Protein AF-A0A179BPP4-F1 (afdb_monomer_lite)

Structure (mmCIF, N/CA/C/O backbone):
data_AF-A0A179BPP4-F1
#
_entry.id   AF-A0A179BPP4-F1
#
loop_
_atom_site.group_PDB
_atom_site.id
_atom_site.type_symbol
_atom_site.label_atom_id
_atom_site.label_alt_id
_atom_site.label_comp_id
_atom_site.label_asym_id
_atom_site.label_entity_id
_atom_site.label_seq_id
_atom_site.pdbx_PDB_ins_code
_atom_site.Cartn_x
_atom_site.Cartn_y
_atom_site.Cartn_z
_atom_site.occupancy
_atom_site.B_iso_or_equiv
_atom_site.auth_seq_id
_atom_site.auth_comp_id
_atom_site.auth_asym_id
_atom_site.auth_atom_id
_atom_site.pdbx_PDB_model_num
ATOM 1 N N . MET A 1 1 ? 10.820 -10.004 -21.375 1.00 35.31 1 MET A N 1
ATOM 2 C CA . MET A 1 1 ? 11.797 -10.195 -20.283 1.00 35.31 1 MET A CA 1
ATOM 3 C C . MET A 1 1 ? 12.629 -8.922 -20.165 1.00 35.31 1 MET A C 1
ATOM 5 O O . MET A 1 1 ? 13.642 -8.802 -20.840 1.00 35.31 1 MET A O 1
ATOM 9 N N . ALA A 1 2 ? 12.156 -7.912 -19.433 1.00 43.47 2 ALA A N 1
ATOM 10 C CA . ALA A 1 2 ? 12.940 -6.697 -19.211 1.00 43.47 2 ALA A CA 1
ATOM 11 C C . ALA A 1 2 ? 13.883 -6.965 -18.030 1.00 43.47 2 ALA A C 1
ATOM 13 O O . ALA A 1 2 ? 13.414 -7.133 -16.910 1.00 43.47 2 ALA A O 1
ATOM 14 N N . GLY A 1 3 ? 15.188 -7.078 -18.287 1.00 47.22 3 GLY A N 1
ATOM 15 C CA . GLY A 1 3 ? 16.188 -7.258 -17.231 1.00 47.22 3 GLY A CA 1
ATOM 16 C C . GLY A 1 3 ? 16.130 -6.088 -16.255 1.00 47.22 3 GLY A C 1
ATOM 17 O O . GLY A 1 3 ? 16.031 -4.939 -16.691 1.00 47.22 3 GLY A O 1
ATOM 18 N N . ALA A 1 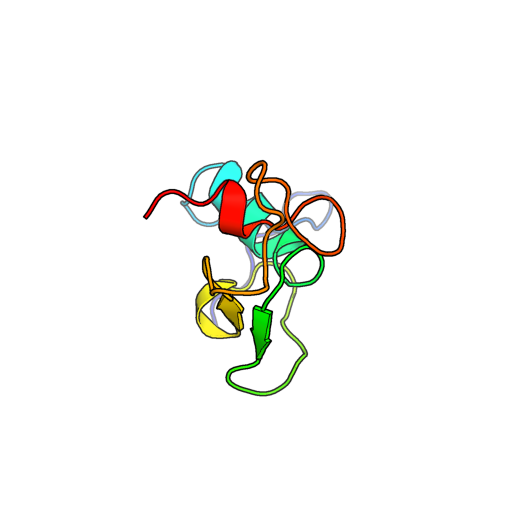4 ? 16.114 -6.372 -14.955 1.00 55.94 4 ALA A N 1
ATOM 19 C CA . ALA A 1 4 ? 16.219 -5.351 -13.924 1.00 55.94 4 ALA A CA 1
ATOM 20 C C . ALA A 1 4 ? 17.513 -4.554 -14.135 1.00 55.94 4 ALA A C 1
ATOM 22 O O . ALA A 1 4 ? 18.590 -5.145 -14.212 1.00 55.94 4 ALA A O 1
ATOM 23 N N . ASP A 1 5 ? 17.406 -3.231 -14.258 1.00 64.94 5 ASP A N 1
ATOM 24 C CA . ASP A 1 5 ? 18.585 -2.375 -14.173 1.00 64.94 5 ASP A CA 1
ATOM 25 C C . ASP A 1 5 ? 19.037 -2.456 -12.711 1.00 64.94 5 ASP A C 1
ATOM 27 O O . ASP A 1 5 ? 18.236 -2.199 -11.818 1.00 64.94 5 ASP A O 1
ATOM 31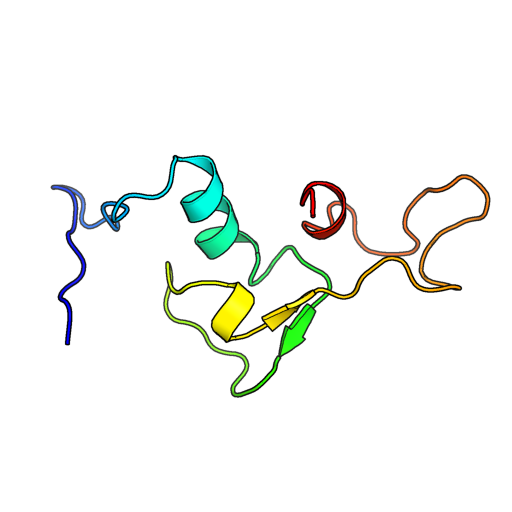 N N . LEU A 1 6 ? 20.260 -2.913 -12.449 1.00 68.75 6 LEU A N 1
ATOM 32 C CA . LEU A 1 6 ? 20.808 -3.028 -11.096 1.00 68.75 6 LEU A CA 1
ATOM 33 C C . LEU A 1 6 ? 21.882 -1.959 -10.899 1.00 68.75 6 LEU A C 1
ATOM 35 O O . LEU A 1 6 ? 22.639 -1.658 -11.824 1.00 68.75 6 LEU A O 1
ATOM 39 N N . ASP A 1 7 ? 21.952 -1.381 -9.706 1.00 71.00 7 ASP A N 1
ATOM 40 C CA . ASP A 1 7 ? 23.023 -0.468 -9.336 1.00 71.00 7 ASP A CA 1
ATOM 41 C C . ASP A 1 7 ? 24.334 -1.255 -9.101 1.00 71.00 7 ASP A C 1
ATOM 43 O O . ASP A 1 7 ? 24.331 -2.492 -9.083 1.00 71.00 7 ASP A O 1
ATOM 47 N N . PRO A 1 8 ? 25.481 -0.579 -8.911 1.00 75.88 8 PRO A N 1
ATOM 48 C CA . PRO A 1 8 ? 26.764 -1.250 -8.672 1.00 75.88 8 PRO A CA 1
ATOM 49 C C . PRO A 1 8 ? 26.798 -2.158 -7.433 1.00 75.88 8 PRO A C 1
ATOM 51 O O . PRO A 1 8 ? 27.740 -2.931 -7.263 1.00 75.88 8 PRO A O 1
ATOM 54 N N . HIS A 1 9 ? 25.801 -2.055 -6.559 1.00 78.25 9 HIS A N 1
ATOM 55 C CA . HIS A 1 9 ? 25.647 -2.844 -5.346 1.00 78.25 9 HIS A CA 1
ATOM 56 C C . HIS A 1 9 ? 24.560 -3.927 -5.485 1.00 78.25 9 HIS A C 1
ATOM 58 O O . HIS A 1 9 ? 24.294 -4.643 -4.522 1.00 78.25 9 HIS A O 1
ATOM 64 N N . GLY A 1 10 ? 23.973 -4.092 -6.677 1.00 69.62 10 GLY A N 1
ATOM 65 C CA . GLY A 1 10 ? 22.973 -5.114 -6.977 1.00 69.62 10 GLY A CA 1
ATOM 66 C C . GLY A 1 10 ? 21.542 -4.734 -6.591 1.00 69.62 10 GLY A C 1
ATOM 67 O O . GLY A 1 10 ? 20.673 -5.605 -6.601 1.00 69.62 10 GLY A O 1
ATOM 68 N N . TRP A 1 11 ? 21.273 -3.469 -6.257 1.00 67.69 11 TRP A N 1
ATOM 69 C CA . TRP A 1 11 ? 19.917 -3.005 -5.959 1.00 67.69 11 TRP A CA 1
ATOM 70 C C . TRP A 1 11 ? 19.170 -2.651 -7.232 1.00 67.69 11 TRP A C 1
ATOM 72 O O . TRP A 1 11 ? 19.749 -2.134 -8.181 1.00 67.69 11 TRP A O 1
ATOM 82 N N . LEU A 1 12 ? 17.860 -2.884 -7.235 1.00 68.00 12 LEU A N 1
ATOM 83 C CA . LEU A 1 12 ? 16.979 -2.495 -8.330 1.00 68.00 12 LEU A CA 1
ATOM 84 C C . LEU A 1 12 ? 17.067 -0.981 -8.565 1.00 68.00 12 LEU A C 1
ATOM 86 O O . LEU A 1 12 ? 16.653 -0.183 -7.722 1.00 68.00 12 LEU A O 1
ATOM 90 N N . LEU A 1 13 ? 17.584 -0.589 -9.729 1.00 62.59 13 LEU A N 1
ATOM 91 C CA . LEU A 1 13 ? 17.471 0.766 -10.235 1.00 62.59 13 LEU A CA 1
ATOM 92 C C . LEU A 1 13 ? 16.023 0.977 -10.664 1.00 62.59 13 LEU A C 1
ATOM 94 O O . LEU A 1 13 ? 15.501 0.272 -11.535 1.00 62.59 13 LEU A O 1
ATOM 98 N N . PRO A 1 14 ? 15.348 1.952 -10.063 1.00 57.69 14 PRO A N 1
ATOM 99 C CA . PRO A 1 14 ? 13.951 2.164 -10.343 1.00 57.69 14 PRO A CA 1
ATOM 100 C C . PRO A 1 14 ? 13.751 2.703 -11.750 1.00 57.69 14 PRO A C 1
ATOM 102 O O . PRO A 1 14 ? 14.202 3.798 -12.094 1.00 57.69 14 PRO A O 1
ATOM 105 N N . ARG A 1 15 ? 13.020 1.949 -12.571 1.00 59.91 15 ARG A N 1
ATOM 106 C CA . ARG A 1 15 ? 12.535 2.453 -13.852 1.00 59.91 15 ARG A CA 1
ATOM 107 C C . ARG A 1 15 ? 11.446 3.499 -13.600 1.00 59.91 15 ARG A C 1
ATOM 109 O O . ARG A 1 15 ? 10.290 3.178 -13.367 1.00 59.91 15 ARG A O 1
ATOM 116 N N . ALA A 1 16 ? 11.857 4.762 -13.654 1.00 53.72 16 ALA A N 1
ATOM 117 C CA . ALA A 1 16 ? 11.064 5.934 -14.039 1.00 53.72 16 ALA A CA 1
ATOM 118 C C . ALA A 1 16 ? 9.802 6.330 -13.231 1.00 53.72 16 ALA A C 1
ATOM 120 O O . ALA A 1 16 ? 9.100 7.244 -13.657 1.00 53.72 16 ALA A O 1
ATOM 121 N N . ALA A 1 17 ? 9.545 5.783 -12.043 1.00 53.72 17 ALA A N 1
ATOM 122 C CA . ALA A 1 17 ? 8.604 6.375 -11.084 1.00 53.72 17 ALA A CA 1
ATOM 123 C C . ALA A 1 17 ? 9.379 6.867 -9.852 1.00 53.72 17 ALA A C 1
ATOM 125 O O . ALA A 1 17 ? 10.316 6.204 -9.409 1.00 53.72 17 ALA A O 1
ATOM 126 N N . GLY A 1 18 ? 9.054 8.063 -9.346 1.00 62.19 18 GLY A N 1
ATOM 127 C CA . GLY A 1 18 ? 9.809 8.731 -8.276 1.00 62.19 18 GLY A CA 1
ATOM 128 C C . GLY A 1 18 ? 10.042 7.851 -7.041 1.00 62.19 18 GLY A C 1
ATOM 129 O O . GLY A 1 18 ? 9.316 6.882 -6.831 1.00 62.19 18 GLY A O 1
ATOM 130 N N . LYS A 1 19 ? 11.036 8.217 -6.210 1.00 70.12 19 LYS A N 1
ATOM 131 C CA . LYS A 1 19 ? 11.492 7.467 -5.013 1.00 70.12 19 LYS A CA 1
ATOM 132 C C . LYS A 1 19 ? 10.366 6.767 -4.241 1.00 70.12 19 LYS A C 1
ATOM 134 O O . LYS A 1 19 ? 10.481 5.597 -3.898 1.00 70.12 19 LYS A O 1
ATOM 139 N N . GLN A 1 20 ? 9.259 7.480 -4.063 1.00 75.38 20 GLN A N 1
ATOM 140 C CA . GLN A 1 20 ? 8.064 7.005 -3.389 1.00 75.38 20 GLN A CA 1
ATOM 141 C C . GLN A 1 20 ? 7.481 5.722 -4.003 1.00 75.38 20 GLN A C 1
ATOM 143 O O . GLN A 1 20 ? 7.340 4.746 -3.287 1.00 75.38 20 GLN A O 1
ATOM 148 N N . ALA A 1 21 ? 7.200 5.657 -5.308 1.00 76.81 21 ALA A N 1
ATOM 149 C CA . ALA A 1 21 ? 6.541 4.493 -5.925 1.00 76.81 21 ALA A CA 1
ATOM 150 C C . ALA A 1 21 ? 7.341 3.185 -5.759 1.00 76.81 21 ALA A C 1
ATOM 152 O O . ALA A 1 21 ? 6.780 2.100 -5.645 1.00 76.81 21 ALA A O 1
ATOM 153 N N . ILE A 1 22 ? 8.664 3.294 -5.697 1.00 76.56 22 ILE A N 1
ATOM 154 C CA . ILE A 1 22 ? 9.566 2.164 -5.467 1.00 76.56 22 ILE A CA 1
ATOM 155 C C . ILE A 1 22 ? 9.424 1.667 -4.036 1.00 76.56 22 ILE A C 1
ATOM 157 O O . ILE A 1 22 ? 9.256 0.477 -3.809 1.00 76.56 22 ILE A O 1
ATOM 161 N N . GLU A 1 23 ? 9.478 2.582 -3.068 1.00 77.00 23 GLU A N 1
ATOM 162 C CA . GLU A 1 23 ? 9.322 2.260 -1.650 1.00 77.00 23 GLU A CA 1
ATOM 163 C C . GLU A 1 23 ? 7.951 1.618 -1.397 1.00 77.00 23 GLU A C 1
ATOM 165 O O . GLU A 1 23 ? 7.846 0.644 -0.655 1.00 77.00 23 GLU A O 1
ATOM 170 N N . GLN A 1 24 ? 6.917 2.088 -2.098 1.00 79.06 24 GLN A N 1
ATOM 171 C CA . GLN A 1 24 ? 5.582 1.492 -2.081 1.00 79.06 24 GLN A CA 1
ATOM 172 C C . GLN A 1 24 ? 5.582 0.053 -2.610 1.00 79.06 24 GLN A C 1
ATOM 174 O O . GLN A 1 24 ? 5.060 -0.841 -1.947 1.00 79.06 24 GLN A O 1
ATOM 179 N N . ASN A 1 25 ? 6.212 -0.190 -3.761 1.00 82.00 25 ASN A N 1
ATOM 180 C CA . ASN A 1 25 ? 6.311 -1.523 -4.359 1.00 82.00 25 ASN A CA 1
ATOM 181 C C . ASN A 1 25 ? 7.152 -2.499 -3.521 1.00 82.00 25 ASN A C 1
ATOM 183 O O . ASN A 1 25 ? 6.876 -3.694 -3.501 1.00 82.00 25 ASN A O 1
ATOM 187 N N . MET A 1 26 ? 8.156 -1.999 -2.800 1.00 81.56 26 MET A N 1
ATOM 188 C CA . MET A 1 26 ? 9.037 -2.819 -1.964 1.00 81.56 26 MET A CA 1
ATOM 189 C C . MET A 1 26 ? 8.424 -3.157 -0.601 1.00 81.56 26 MET A C 1
ATOM 191 O O . M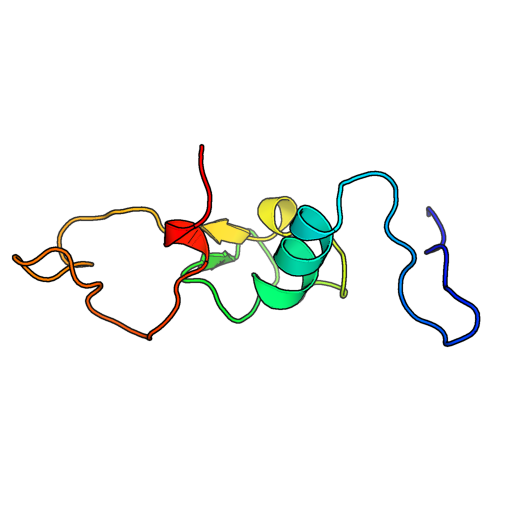ET A 1 26 ? 8.596 -4.271 -0.114 1.00 81.56 26 MET A O 1
ATOM 195 N N . CYS A 1 27 ? 7.717 -2.212 0.025 1.00 80.94 27 CYS A N 1
ATOM 196 C CA . CYS A 1 27 ? 7.230 -2.357 1.401 1.00 80.94 27 CYS A CA 1
ATOM 197 C C . CYS A 1 27 ? 5.733 -2.703 1.487 1.00 80.94 27 CYS A C 1
ATOM 199 O O . CYS A 1 27 ? 5.299 -3.340 2.451 1.00 80.94 27 CYS A O 1
ATOM 201 N N . GLY A 1 28 ? 4.939 -2.308 0.487 1.00 81.06 28 GLY A N 1
ATOM 202 C CA . GLY A 1 28 ? 3.494 -2.542 0.407 1.00 81.06 28 GLY A CA 1
ATOM 203 C C . GLY A 1 28 ? 3.078 -4.016 0.494 1.00 81.06 28 GLY A C 1
ATOM 204 O O . GLY A 1 28 ? 2.132 -4.308 1.231 1.00 81.06 28 GLY A O 1
ATOM 205 N N . PRO A 1 29 ? 3.784 -4.968 -0.150 1.00 81.94 29 PRO A N 1
ATOM 206 C CA . PRO A 1 29 ? 3.495 -6.397 -0.028 1.00 81.94 29 PRO A CA 1
ATOM 207 C C . PRO A 1 29 ? 3.627 -6.986 1.376 1.00 81.94 29 PRO A C 1
ATOM 209 O O . PRO A 1 29 ? 3.285 -8.140 1.540 1.00 81.94 29 PRO A O 1
ATOM 212 N N . CYS A 1 30 ? 4.128 -6.270 2.384 1.00 81.06 30 CYS A N 1
ATOM 213 C CA . CYS A 1 30 ? 4.169 -6.769 3.766 1.00 81.06 30 CYS A CA 1
ATOM 214 C C . CYS A 1 30 ? 3.438 -5.822 4.721 1.00 81.06 30 CYS A C 1
ATOM 216 O O . CYS A 1 30 ? 2.631 -6.270 5.529 1.00 81.06 30 CYS A O 1
ATOM 218 N N . HIS A 1 31 ? 3.646 -4.51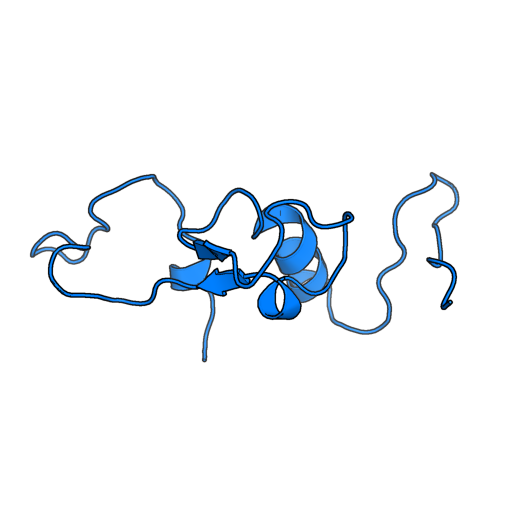3 4.575 1.00 81.88 31 HIS A N 1
ATOM 219 C CA . HIS A 1 31 ? 3.113 -3.477 5.466 1.00 81.88 31 HIS A CA 1
ATOM 220 C C . HIS A 1 31 ? 1.820 -2.837 4.937 1.00 81.88 31 HIS A C 1
ATOM 222 O O . HIS A 1 31 ? 1.612 -1.623 5.002 1.00 81.88 31 HIS A O 1
ATOM 228 N N . SER A 1 32 ? 0.930 -3.658 4.381 1.00 79.81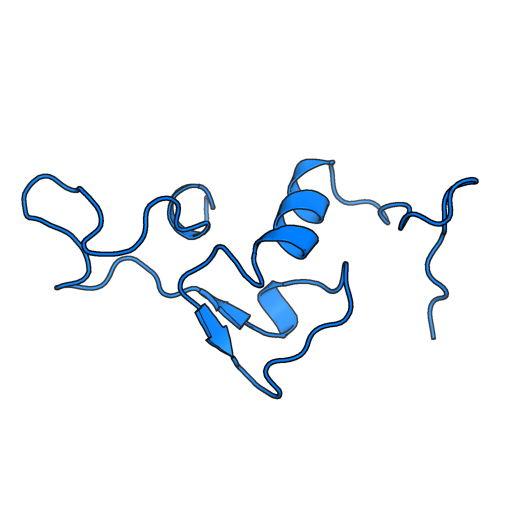 32 SER A N 1
ATOM 229 C CA . SER A 1 32 ? -0.407 -3.222 3.994 1.00 79.81 32 SER A CA 1
ATOM 230 C C . SER A 1 32 ? -1.454 -4.282 4.302 1.00 79.81 32 SER A C 1
ATOM 232 O O . SER A 1 32 ? -1.222 -5.484 4.133 1.00 79.81 32 SER A O 1
ATOM 234 N N . ARG A 1 33 ? -2.640 -3.814 4.707 1.00 79.50 33 ARG A N 1
ATOM 235 C CA . ARG A 1 33 ? -3.850 -4.629 4.702 1.00 79.50 33 ARG A CA 1
ATOM 236 C C . ARG A 1 33 ? -4.286 -4.791 3.250 1.00 79.50 33 ARG A C 1
ATOM 238 O O . ARG A 1 33 ? -4.774 -3.851 2.618 1.00 79.50 33 ARG A O 1
ATOM 245 N N . ARG A 1 34 ? -4.046 -5.979 2.718 1.00 84.25 34 ARG A N 1
ATOM 246 C CA . ARG A 1 34 ? -4.206 -6.304 1.305 1.00 84.25 34 ARG A CA 1
ATOM 247 C C . ARG A 1 34 ? -4.817 -7.683 1.150 1.00 84.25 34 ARG A C 1
ATOM 249 O O . ARG A 1 34 ? -4.687 -8.529 2.029 1.00 84.25 34 ARG A O 1
ATOM 256 N N . GLU A 1 35 ? -5.426 -7.893 0.003 1.00 85.56 35 GLU A N 1
ATOM 257 C CA . GLU A 1 35 ? -5.875 -9.194 -0.461 1.00 85.56 35 GLU A CA 1
ATOM 258 C C . GLU A 1 35 ? -5.069 -9.560 -1.709 1.00 85.56 35 GLU A C 1
ATOM 260 O O . GLU A 1 35 ? -4.893 -8.724 -2.602 1.00 85.56 35 GLU A O 1
ATOM 265 N N . ALA A 1 36 ? -4.536 -10.780 -1.759 1.00 87.88 36 ALA A N 1
ATOM 266 C CA . ALA A 1 36 ? -3.815 -11.267 -2.928 1.00 87.88 36 ALA A CA 1
ATOM 267 C C . ALA A 1 36 ? -4.804 -11.551 -4.069 1.00 87.88 36 ALA A C 1
ATOM 269 O O . ALA A 1 36 ? -5.801 -12.244 -3.879 1.00 87.88 36 ALA A O 1
ATOM 270 N N . ILE A 1 37 ? -4.528 -11.020 -5.262 1.00 88.00 37 ILE A N 1
ATOM 271 C CA . ILE A 1 37 ? -5.325 -11.278 -6.475 1.00 88.00 37 ILE A CA 1
ATOM 272 C C . ILE A 1 37 ? -4.947 -12.647 -7.080 1.00 88.00 37 ILE A C 1
ATOM 274 O O . ILE A 1 37 ? -5.738 -13.268 -7.789 1.00 88.00 37 ILE A O 1
ATOM 278 N N . GLY A 1 38 ? -3.743 -13.138 -6.772 1.00 84.25 38 GLY A N 1
ATOM 279 C CA . GLY A 1 38 ? -3.192 -14.410 -7.232 1.00 84.25 38 GLY A CA 1
ATOM 280 C C . GLY A 1 38 ? -2.250 -15.030 -6.190 1.00 84.25 38 GLY A C 1
ATOM 281 O O . GLY A 1 38 ? -2.506 -14.891 -4.994 1.00 84.25 38 GLY A O 1
ATOM 282 N N . PRO A 1 39 ? -1.173 -15.726 -6.605 1.00 80.06 39 PRO A N 1
ATOM 283 C CA . PRO A 1 39 ? -0.175 -16.259 -5.679 1.00 80.06 39 PRO A CA 1
ATOM 284 C C . PRO A 1 39 ? 0.367 -15.167 -4.748 1.00 80.06 39 PRO A C 1
ATOM 286 O O . PRO A 1 39 ? 0.768 -14.103 -5.217 1.00 80.06 39 PRO A O 1
ATOM 289 N N . ASP A 1 40 ? 0.409 -15.440 -3.442 1.00 78.94 40 ASP A N 1
ATOM 290 C CA . ASP A 1 40 ? 0.889 -14.495 -2.420 1.00 78.94 40 ASP A CA 1
ATOM 291 C C . ASP A 1 40 ? 2.425 -14.477 -2.332 1.00 78.94 40 ASP A C 1
ATOM 293 O O . ASP A 1 40 ? 3.034 -14.670 -1.283 1.00 78.94 40 ASP A O 1
ATOM 297 N N . THR A 1 41 ? 3.062 -14.325 -3.490 1.00 74.56 41 THR A N 1
ATOM 298 C CA . THR A 1 41 ? 4.511 -14.208 -3.640 1.00 74.56 41 THR A CA 1
ATOM 299 C C . THR A 1 41 ? 4.797 -13.284 -4.814 1.00 74.56 41 THR A C 1
ATOM 301 O O . THR A 1 41 ? 4.551 -13.657 -5.962 1.00 74.56 41 THR A O 1
ATOM 304 N N . THR A 1 42 ? 5.333 -12.099 -4.533 1.00 72.94 42 THR A N 1
ATOM 305 C CA . THR A 1 42 ? 5.788 -11.139 -5.548 1.00 72.94 42 THR A CA 1
ATOM 306 C C . THR A 1 42 ? 7.300 -11.059 -5.565 1.00 72.94 42 THR A C 1
ATOM 308 O O . THR A 1 42 ? 7.944 -11.141 -4.514 1.00 72.94 42 THR A O 1
ATOM 311 N N . LEU A 1 43 ? 7.883 -10.860 -6.744 1.00 79.44 43 LEU A N 1
ATOM 312 C CA . LEU A 1 43 ? 9.298 -10.527 -6.816 1.00 79.44 43 LEU A CA 1
ATOM 313 C C . LEU A 1 43 ? 9.508 -9.101 -6.275 1.00 79.44 43 LEU A C 1
ATOM 315 O O . LEU A 1 43 ? 8.664 -8.225 -6.489 1.00 79.44 43 LEU A O 1
ATOM 319 N N . PRO A 1 44 ? 10.622 -8.830 -5.571 1.00 70.69 44 PRO A N 1
ATOM 320 C CA . PRO A 1 44 ? 10.920 -7.485 -5.097 1.00 70.69 44 PRO A CA 1
ATOM 321 C C . PRO A 1 44 ? 10.901 -6.467 -6.244 1.00 70.69 44 PRO A C 1
ATOM 323 O O . PRO A 1 44 ? 11.527 -6.682 -7.282 1.00 70.69 44 PRO A O 1
ATOM 326 N N . GLY A 1 45 ? 10.189 -5.357 -6.047 1.00 69.12 45 GLY A N 1
ATOM 327 C CA . GLY A 1 45 ? 10.110 -4.250 -7.003 1.00 69.12 45 GLY A CA 1
ATOM 328 C C . GLY A 1 45 ? 9.077 -4.417 -8.119 1.00 69.12 45 GLY A C 1
ATOM 329 O O . GLY A 1 45 ? 8.921 -3.487 -8.913 1.00 69.12 45 GLY A O 1
ATOM 330 N N . GLU A 1 46 ? 8.353 -5.540 -8.173 1.00 82.12 46 GLU A N 1
ATOM 331 C CA . GLU A 1 46 ? 7.147 -5.647 -8.999 1.00 82.12 46 GLU A CA 1
ATOM 332 C C . GLU A 1 46 ? 6.082 -4.640 -8.551 1.00 82.12 46 GLU A C 1
ATOM 334 O O . GLU A 1 46 ? 6.063 -4.173 -7.409 1.00 82.12 46 GLU A O 1
ATOM 339 N N . VAL A 1 47 ? 5.202 -4.262 -9.478 1.00 84.00 47 VAL A N 1
ATOM 340 C CA . VAL A 1 47 ? 4.173 -3.257 -9.211 1.00 84.00 47 VAL A CA 1
ATOM 341 C C . VAL A 1 47 ? 3.171 -3.833 -8.220 1.00 84.00 47 VAL A C 1
ATOM 343 O O . VAL A 1 47 ? 2.421 -4.750 -8.536 1.00 84.00 47 VAL A O 1
ATOM 346 N N . PHE A 1 48 ? 3.125 -3.265 -7.016 1.00 83.38 48 PHE A N 1
ATOM 347 C CA . PHE A 1 48 ? 2.309 -3.778 -5.917 1.00 83.38 48 PHE A CA 1
ATOM 348 C C . PHE A 1 48 ? 0.827 -3.949 -6.301 1.00 83.38 48 PHE A C 1
ATOM 350 O O . PHE A 1 48 ? 0.214 -4.967 -5.975 1.00 83.38 48 PHE A O 1
ATOM 357 N N . GLY A 1 49 ? 0.271 -2.985 -7.044 1.00 84.50 49 GLY A N 1
ATOM 358 C CA . GLY A 1 49 ? -1.129 -2.991 -7.481 1.00 84.50 49 GLY A CA 1
ATOM 359 C C . GLY A 1 49 ? -1.499 -4.081 -8.495 1.00 84.50 49 GLY A C 1
ATOM 360 O O . GLY A 1 49 ? -2.687 -4.342 -8.669 1.00 84.50 49 GLY A O 1
ATOM 361 N N . ASP A 1 50 ? -0.521 -4.740 -9.123 1.00 87.62 50 ASP A N 1
ATOM 362 C CA . ASP A 1 50 ? -0.775 -5.834 -10.072 1.00 87.62 50 ASP A CA 1
ATOM 363 C C . ASP A 1 50 ? -1.027 -7.172 -9.354 1.00 87.62 50 ASP A C 1
ATOM 365 O O . ASP A 1 50 ? -1.654 -8.076 -9.906 1.00 87.62 50 ASP A O 1
ATOM 369 N N . HIS A 1 51 ? -0.570 -7.296 -8.104 1.00 87.62 51 HIS A N 1
ATOM 370 C CA . HIS A 1 51 ? -0.639 -8.537 -7.326 1.00 87.62 51 HIS A CA 1
ATOM 371 C C . HIS A 1 51 ? -1.592 -8.446 -6.137 1.00 87.62 51 HIS A C 1
ATOM 373 O O . HIS A 1 51 ? -2.125 -9.463 -5.682 1.00 87.62 51 HIS A O 1
ATOM 379 N N . TYR A 1 52 ? -1.822 -7.232 -5.638 1.00 86.62 52 TYR A N 1
ATOM 380 C CA . TYR A 1 52 ? -2.542 -7.002 -4.401 1.00 86.62 52 TYR A CA 1
ATOM 381 C C . TYR A 1 52 ? -3.613 -5.935 -4.554 1.00 86.62 52 TYR A C 1
ATOM 383 O O . TYR A 1 52 ? -3.389 -4.848 -5.085 1.00 86.62 52 TYR A O 1
ATOM 391 N N . LYS A 1 53 ? -4.778 -6.222 -3.980 1.00 85.12 53 LYS A N 1
ATOM 392 C CA . LYS A 1 53 ? -5.836 -5.240 -3.794 1.00 85.12 53 LYS A CA 1
ATOM 393 C C . LYS A 1 53 ? -5.756 -4.683 -2.379 1.00 85.12 53 LYS A C 1
ATOM 395 O O . LYS A 1 53 ? -5.864 -5.428 -1.406 1.00 85.12 53 LYS A O 1
ATOM 400 N N . LEU A 1 54 ? -5.592 -3.368 -2.254 1.00 77.81 54 LEU A N 1
ATOM 401 C CA . LEU A 1 54 ? -5.651 -2.707 -0.951 1.00 77.81 54 LEU A CA 1
ATOM 402 C C . LEU A 1 54 ? -7.054 -2.822 -0.356 1.00 77.81 54 LEU A C 1
ATOM 404 O O . LEU A 1 54 ? -8.055 -2.552 -1.022 1.00 77.81 54 LEU A O 1
ATOM 408 N N . SER A 1 55 ? -7.113 -3.191 0.922 1.00 72.25 55 SER A N 1
ATOM 409 C CA . SER A 1 55 ? -8.327 -3.027 1.715 1.00 72.25 55 SER A CA 1
ATOM 410 C C . SER A 1 55 ? -8.478 -1.546 2.056 1.00 72.25 55 SER A C 1
ATOM 412 O O . SER A 1 55 ? -7.631 -0.972 2.739 1.00 72.25 55 SER A O 1
ATOM 414 N N . TYR A 1 56 ? -9.535 -0.922 1.543 1.00 66.12 56 TYR A N 1
ATOM 415 C CA . TYR A 1 56 ? -9.862 0.479 1.814 1.00 66.12 56 TYR A CA 1
ATOM 416 C C . TYR A 1 56 ? -10.600 0.641 3.151 1.00 66.12 56 TYR A C 1
ATOM 418 O O . TYR A 1 56 ? -10.861 -0.337 3.847 1.00 66.12 56 TYR A O 1
ATOM 426 N N . LEU A 1 57 ? -10.947 1.887 3.492 1.00 64.75 57 LEU A N 1
ATOM 427 C CA . LEU A 1 57 ? -11.809 2.235 4.622 1.00 64.75 57 LEU A CA 1
ATOM 428 C C . LEU A 1 57 ? -13.128 1.445 4.542 1.00 64.75 57 LEU A C 1
ATOM 430 O O . LEU A 1 57 ? -14.002 1.772 3.739 1.00 64.75 57 LEU A O 1
ATOM 434 N N . THR A 1 58 ? -13.262 0.398 5.351 1.00 64.88 58 THR A N 1
ATOM 435 C CA . THR A 1 58 ? -14.508 -0.356 5.518 1.00 64.88 58 THR A CA 1
ATOM 436 C C . THR A 1 58 ? -15.008 -0.206 6.942 1.00 64.88 58 THR A C 1
ATOM 438 O O . THR A 1 58 ? -14.215 -0.103 7.882 1.00 64.88 58 THR A O 1
ATOM 441 N N . ASP A 1 59 ? -16.327 -0.230 7.096 1.00 60.88 59 ASP A N 1
ATOM 442 C CA . ASP A 1 59 ? -16.967 -0.206 8.406 1.00 60.88 59 ASP A CA 1
ATOM 443 C C . ASP A 1 59 ? -16.470 -1.392 9.259 1.00 60.88 59 ASP A C 1
ATOM 445 O O . ASP A 1 59 ? -16.294 -2.500 8.745 1.00 60.88 59 ASP A O 1
ATOM 449 N N . GLY A 1 60 ? -16.145 -1.142 10.531 1.00 69.56 60 GLY A N 1
ATOM 450 C CA . GLY A 1 60 ? -15.490 -2.117 11.420 1.00 69.56 60 GLY A CA 1
ATOM 451 C C . GLY A 1 60 ? -13.965 -2.261 11.265 1.00 69.56 60 GLY A C 1
ATOM 452 O O . GLY A 1 60 ? -13.374 -3.121 11.909 1.00 69.56 60 GLY A O 1
ATOM 453 N N . GLY A 1 61 ? -13.312 -1.452 10.420 1.00 70.00 61 GLY A N 1
ATOM 454 C CA . GLY A 1 61 ? -11.844 -1.379 10.318 1.00 70.00 61 GLY A CA 1
ATOM 455 C C . GLY A 1 61 ? -11.207 -0.208 11.075 1.00 70.00 61 GLY A C 1
ATOM 456 O O . GLY A 1 61 ? -9.987 -0.047 11.020 1.00 70.00 61 GLY A O 1
ATOM 457 N N . TYR A 1 62 ? -12.020 0.629 11.722 1.00 72.12 62 TYR A N 1
ATOM 458 C CA . TYR A 1 62 ? -11.611 1.849 12.415 1.00 72.12 62 TYR A CA 1
ATOM 459 C C . TYR A 1 62 ? -12.423 2.021 13.700 1.00 72.12 62 TYR A C 1
ATOM 461 O O . TYR A 1 62 ? -13.623 1.744 13.731 1.00 72.12 62 TYR A O 1
ATOM 469 N N . PHE A 1 63 ? -11.769 2.520 14.743 1.00 75.25 63 PHE A N 1
ATOM 470 C CA . PHE A 1 63 ? -12.419 3.017 15.944 1.00 75.25 63 PHE A CA 1
ATOM 471 C C . PHE A 1 63 ? -13.199 4.301 15.642 1.00 75.25 63 PHE A C 1
ATOM 473 O O . PHE A 1 63 ? -12.948 5.005 14.662 1.00 75.25 63 PHE A O 1
ATOM 480 N N . ALA A 1 64 ? -14.142 4.635 16.524 1.00 79.44 64 ALA A N 1
ATOM 481 C CA . ALA A 1 64 ? -14.986 5.820 16.373 1.00 79.44 64 ALA A CA 1
ATOM 482 C C . ALA A 1 64 ? -14.198 7.147 16.378 1.00 79.44 64 ALA A C 1
ATOM 484 O O . ALA A 1 64 ? -14.708 8.162 15.910 1.00 79.44 64 ALA A O 1
ATOM 485 N N . ASP A 1 65 ? -12.967 7.149 16.891 1.00 79.81 65 ASP A N 1
ATOM 486 C CA . ASP A 1 65 ? -12.057 8.298 16.883 1.00 79.81 65 ASP A CA 1
ATOM 487 C C . ASP A 1 65 ? -11.198 8.390 15.605 1.00 79.81 65 ASP A C 1
ATOM 489 O O . ASP A 1 65 ? -10.366 9.288 15.480 1.00 79.81 65 ASP A O 1
ATOM 493 N N . GLY A 1 66 ? -11.412 7.485 14.643 1.00 74.44 66 GLY A N 1
ATOM 494 C CA . GLY A 1 66 ? -10.702 7.445 13.368 1.00 74.44 66 GLY A CA 1
ATOM 495 C C . GLY A 1 66 ? -9.348 6.740 13.426 1.00 74.44 66 GLY A C 1
ATOM 496 O O . GLY A 1 66 ? -8.660 6.678 12.405 1.00 74.44 66 GLY A O 1
ATOM 497 N N . GLN A 1 67 ? -8.957 6.181 14.575 1.00 74.81 67 GLN A N 1
ATOM 498 C CA . GLN A 1 67 ? -7.815 5.275 14.628 1.00 74.81 67 GLN 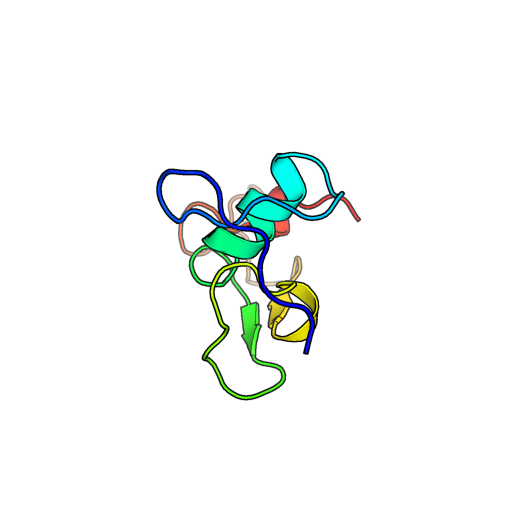A CA 1
ATOM 499 C C . GLN A 1 67 ? -8.152 3.969 13.917 1.00 74.81 67 GLN A C 1
ATOM 501 O O . GLN A 1 67 ? -9.278 3.480 13.973 1.00 74.81 67 GLN A O 1
ATOM 506 N N . GLN A 1 68 ? -7.174 3.394 13.231 1.00 70.44 68 GLN A N 1
ATOM 507 C CA . GLN A 1 68 ? -7.365 2.110 12.579 1.00 70.44 68 GLN A CA 1
ATOM 508 C C . GLN A 1 68 ? -7.468 0.992 13.620 1.00 70.44 68 GLN A C 1
ATOM 510 O O . GLN A 1 68 ? -6.641 0.908 14.525 1.00 70.44 68 GLN A O 1
ATOM 515 N N . ASP A 1 69 ? -8.467 0.128 13.468 1.00 68.19 69 ASP A N 1
ATOM 516 C CA . ASP A 1 69 ? -8.645 -1.060 14.300 1.00 68.19 69 ASP A CA 1
ATOM 517 C C . ASP A 1 69 ? -7.811 -2.208 13.695 1.00 68.19 69 ASP A C 1
ATOM 519 O O . ASP A 1 69 ? -8.232 -2.894 12.754 1.00 68.19 69 ASP A O 1
ATOM 523 N N . GLY A 1 70 ? -6.546 -2.313 14.128 1.00 66.81 70 GLY A N 1
ATOM 524 C CA . GLY A 1 70 ? -5.558 -3.267 13.604 1.00 66.81 70 GLY A CA 1
ATOM 525 C C . GLY A 1 70 ? -4.098 -2.795 13.696 1.00 66.81 70 GLY A C 1
ATOM 526 O O . GLY A 1 70 ? -3.771 -1.884 14.453 1.00 66.81 70 GLY A O 1
ATOM 527 N N . GLU A 1 71 ? -3.198 -3.439 12.939 1.00 55.91 71 GLU A N 1
ATOM 528 C CA . GLU A 1 71 ? -1.754 -3.165 12.994 1.00 55.91 71 GLU A CA 1
ATOM 529 C C . GLU A 1 71 ? -1.392 -1.734 12.577 1.00 55.91 71 GLU A C 1
ATOM 531 O O . GLU A 1 71 ? -1.836 -1.202 11.556 1.00 55.91 71 GLU A O 1
ATOM 536 N N . SER A 1 72 ? -0.537 -1.129 13.402 1.00 53.06 72 SER A N 1
ATOM 537 C CA . SER A 1 72 ? 0.069 0.173 13.181 1.00 53.06 72 SER A CA 1
ATOM 538 C C . SER A 1 72 ? 0.758 0.219 11.812 1.00 53.06 72 SER A C 1
ATOM 540 O O . SER A 1 72 ? 1.607 -0.616 11.520 1.00 53.06 72 SER A O 1
ATOM 542 N N . TYR A 1 73 ? 0.423 1.238 11.014 1.00 53.50 73 TYR A N 1
ATOM 543 C CA . TYR A 1 73 ? 0.936 1.498 9.661 1.00 53.50 73 TYR A CA 1
ATOM 544 C C . TYR A 1 73 ? 0.304 0.643 8.547 1.00 53.50 73 TYR A C 1
ATOM 546 O O . TYR A 1 73 ? 0.922 -0.263 7.994 1.00 53.50 73 TYR A O 1
ATOM 554 N N . VAL A 1 74 ? -0.919 0.992 8.132 1.00 57.78 74 VAL A N 1
ATOM 555 C CA . VAL A 1 74 ? -1.468 0.496 6.863 1.00 57.78 74 VAL A CA 1
ATOM 556 C C . VAL A 1 74 ? -1.142 1.476 5.752 1.00 57.78 74 VAL A C 1
ATOM 558 O O . VAL A 1 74 ? -1.647 2.594 5.712 1.00 57.78 74 VAL A O 1
ATOM 561 N N . PHE A 1 75 ? -0.315 1.016 4.817 1.00 61.62 75 PHE A N 1
ATOM 562 C CA . PHE A 1 75 ? 0.080 1.726 3.601 1.00 61.62 75 PHE A CA 1
ATOM 563 C C . PHE A 1 75 ? -1.085 2.418 2.850 1.00 61.62 75 PHE A C 1
ATOM 565 O O . PHE A 1 75 ? -0.924 3.513 2.304 1.00 61.62 75 PHE A O 1
ATOM 572 N N . GLY A 1 76 ? -2.285 1.826 2.881 1.00 57.56 76 GLY A N 1
ATOM 573 C CA . GLY A 1 76 ? -3.499 2.412 2.301 1.00 57.56 76 GLY A CA 1
ATOM 574 C C . GLY A 1 76 ? -3.884 3.781 2.881 1.00 57.56 76 GLY A C 1
ATOM 575 O O . GLY A 1 76 ? -4.459 4.590 2.163 1.00 57.56 76 GLY A O 1
ATOM 576 N N . SER A 1 77 ? -3.506 4.089 4.125 1.00 54.75 77 SER A N 1
ATOM 577 C CA . SER A 1 77 ? -3.813 5.362 4.798 1.00 54.75 77 SER A CA 1
ATOM 578 C C . SER A 1 77 ? -2.973 6.547 4.293 1.00 54.75 77 SER A C 1
ATOM 580 O O . SER A 1 77 ? -3.345 7.695 4.518 1.00 54.75 77 SER A O 1
ATOM 582 N N . PHE A 1 78 ? -1.856 6.287 3.601 1.00 58.50 78 PHE A N 1
ATOM 583 C CA . PHE A 1 78 ? -0.974 7.313 3.012 1.00 58.50 78 PHE A CA 1
ATOM 584 C C . PHE A 1 78 ? -1.025 7.338 1.480 1.00 58.50 78 PHE A C 1
ATOM 586 O O . PHE A 1 78 ? -0.308 8.106 0.836 1.00 58.50 78 PHE A O 1
ATOM 593 N N . SER A 1 79 ? -1.851 6.475 0.892 1.00 60.75 79 SER A N 1
ATOM 594 C CA . SER A 1 79 ? -2.026 6.377 -0.550 1.00 60.75 79 SER A CA 1
ATOM 595 C C . SER A 1 79 ? -3.169 7.300 -0.955 1.00 60.75 79 SER A C 1
ATOM 597 O O . SER A 1 79 ? -4.335 6.993 -0.717 1.00 60.75 79 SER A O 1
ATOM 599 N N . ASN A 1 80 ? -2.840 8.458 -1.530 1.00 48.22 80 ASN A N 1
ATOM 600 C CA . ASN A 1 80 ? -3.860 9.311 -2.128 1.00 48.22 80 ASN A CA 1
ATOM 601 C C . ASN A 1 80 ? -4.374 8.643 -3.411 1.00 48.22 80 ASN A C 1
ATOM 603 O O . ASN A 1 80 ? -3.596 8.026 -4.141 1.00 48.22 80 ASN A O 1
ATOM 607 N N . ARG A 1 81 ? -5.683 8.737 -3.636 1.00 49.97 81 ARG A N 1
ATOM 608 C CA . ARG A 1 81 ? -6.348 8.187 -4.818 1.00 49.97 81 ARG A CA 1
ATOM 609 C C . ARG A 1 81 ? -5.930 8.905 -6.097 1.00 49.97 81 ARG A C 1
ATOM 611 O O . ARG A 1 81 ? -5.715 10.136 -6.025 1.00 49.97 81 ARG A O 1
#

pLDDT: mean 70.82, std 11.85, range [35.31, 88.0]

Radius of gyration: 14.91 Å; chains: 1; bounding box: 44×26×37 Å

Secondary structure (DSSP, 8-state):
--PPPB-TTS-B---SS-HHHHHHHHHTTTSS-EEESS-S---TTS-HHHHEEE--S-TTSB-TTS-BSSSS--GGGG---

Organism: Rhizobium leguminosarum (NCBI:txid384)

Foldseek 3Di:
DDDFDADPVRHGDDPPDDPVQLCCQQCLLPQAQWDFPDPSDDDRRPRNVVGTDGDEDDPPQADPVRHGPDDDGHVNVVDDD

Sequence (81 aa):
MAGADLDPHGWLLPRAAGKQAIEQNMCGPCHSRREAIGPDTTLPGEVFGDHYKLSYLTDGGYFADGQQDGESYVFGSFSNR